Protein AF-A0A967WSV6-F1 (afdb_monomer_lite)

Radius of gyration: 13.0 Å; chains: 1; bounding box: 30×24×34 Å

Secondary structure (DSSP, 8-state):
---TTSSEEE-SS-GGGGHHHHHHHHHHHHHTT-S-EEEEE--TT--SHHHHHHHHHHHHHHT--EEEE---HHHHTTS-HHHHHHHHHHHHHH-

Sequence (95 aa):
QVGVNDGVHFTGGEPFLNFELLLRLTAMAKGLGIPTTFVETNGFWARDDEPAREKLLALRDAGLDGILISANPFILEQVPFERTERAARFGREVF

Foldseek 3Di:
DDDPPFADEADDPALVVCLVVLLVVLLVCVVVVRPAYEYEHQQQQQPDQVSLLVSLLSSVVSPHPAYHHDDDPVSCVPGPVVSSVSNVVSRVVRD

Structure (mmCIF, N/CA/C/O backbone):
data_AF-A0A967WSV6-F1
#
_entry.id   AF-A0A967WSV6-F1
#
loop_
_atom_site.group_PDB
_atom_site.id
_atom_site.type_symbol
_atom_site.label_atom_id
_atom_site.label_alt_id
_atom_site.label_comp_id
_atom_site.label_asym_id
_atom_site.label_entity_id
_atom_site.label_seq_id
_atom_site.pdbx_PDB_ins_code
_atom_site.Cartn_x
_atom_site.Cartn_y
_atom_site.Cartn_z
_atom_site.occupancy
_atom_site.B_iso_or_equiv
_atom_site.auth_seq_id
_atom_site.auth_comp_id
_atom_site.auth_asym_id
_atom_site.auth_atom_id
_atom_site.pdbx_PDB_model_num
ATOM 1 N N . GLN A 1 1 ? -16.541 10.025 11.030 1.00 46.41 1 GLN A N 1
ATOM 2 C CA . GLN A 1 1 ? -15.694 11.146 10.574 1.00 46.41 1 GLN A CA 1
ATOM 3 C C . GLN A 1 1 ? -14.269 10.750 10.926 1.00 46.41 1 GLN A C 1
ATOM 5 O O . GLN A 1 1 ? -14.018 10.507 12.097 1.00 46.41 1 GLN A O 1
ATOM 10 N N . VAL A 1 2 ? -13.405 10.528 9.933 1.00 47.53 2 VAL A N 1
ATOM 11 C CA . VAL A 1 2 ? -12.013 10.095 10.145 1.00 47.53 2 VAL A CA 1
ATOM 12 C C . VAL A 1 2 ? -11.234 11.291 10.696 1.00 47.53 2 VAL A C 1
ATOM 14 O O . VAL A 1 2 ? -11.083 12.297 10.004 1.00 47.53 2 VAL A O 1
ATOM 17 N N . GLY A 1 3 ? -10.839 11.236 11.967 1.00 49.88 3 GLY A N 1
ATOM 18 C CA . GLY A 1 3 ? -10.005 12.265 12.579 1.00 49.88 3 GLY A CA 1
ATOM 19 C C . GLY A 1 3 ? -8.604 12.178 11.989 1.00 49.88 3 GLY A C 1
ATOM 20 O O . GLY A 1 3 ? -7.925 11.180 12.175 1.00 49.88 3 GLY A O 1
ATOM 21 N N . VAL A 1 4 ? -8.163 13.222 11.288 1.00 55.66 4 VAL A N 1
ATOM 22 C CA . VAL A 1 4 ? -6.865 13.275 10.579 1.00 55.66 4 VAL A CA 1
ATOM 23 C C . VAL A 1 4 ? -5.652 13.091 11.521 1.00 55.66 4 VAL A C 1
ATOM 25 O O . VAL A 1 4 ? -4.542 12.872 11.054 1.00 55.66 4 VAL A O 1
ATOM 28 N N . ASN A 1 5 ? -5.865 13.131 12.844 1.00 63.81 5 ASN A N 1
ATOM 29 C CA . ASN A 1 5 ? -4.840 12.955 13.879 1.00 63.81 5 ASN A CA 1
ATOM 30 C C . ASN A 1 5 ? -4.948 11.648 14.682 1.00 63.81 5 ASN A C 1
ATOM 32 O O . ASN A 1 5 ? -4.133 11.444 15.574 1.00 63.81 5 ASN A O 1
ATOM 36 N N . ASP A 1 6 ? -5.912 10.774 14.381 1.00 80.75 6 ASP A N 1
ATOM 37 C CA . ASP A 1 6 ? -6.042 9.477 15.045 1.00 80.75 6 ASP A CA 1
ATOM 38 C C . ASP A 1 6 ? -5.901 8.357 14.009 1.00 80.75 6 ASP A C 1
ATOM 40 O O . ASP A 1 6 ? -6.780 8.110 13.177 1.00 80.75 6 ASP A O 1
ATOM 44 N N . GLY A 1 7 ? -4.755 7.679 14.043 1.00 88.06 7 GLY A N 1
ATOM 45 C CA . GLY A 1 7 ? -4.447 6.587 13.134 1.00 88.06 7 GLY A CA 1
ATOM 46 C C . GLY A 1 7 ? -2.977 6.192 13.142 1.00 88.06 7 GLY A C 1
ATOM 47 O O . GLY A 1 7 ? -2.147 6.808 13.809 1.00 88.06 7 GLY A O 1
ATOM 48 N N . VAL A 1 8 ? -2.657 5.153 12.379 1.00 93.00 8 VAL A N 1
ATOM 49 C CA . VAL A 1 8 ? -1.290 4.694 12.136 1.00 93.00 8 VAL A CA 1
ATOM 50 C C . VAL A 1 8 ? -1.007 4.731 10.640 1.00 93.00 8 VAL A C 1
ATOM 52 O O . VAL A 1 8 ? -1.759 4.196 9.828 1.00 93.00 8 VAL A O 1
ATOM 55 N N . HIS A 1 9 ? 0.114 5.356 10.291 1.00 94.88 9 HIS A N 1
ATOM 56 C CA . HIS A 1 9 ? 0.645 5.379 8.938 1.00 94.88 9 HIS A CA 1
ATOM 57 C C . HIS A 1 9 ? 1.900 4.505 8.868 1.00 94.88 9 HIS A C 1
ATOM 59 O O . HIS A 1 9 ? 2.922 4.825 9.479 1.00 94.88 9 HIS A O 1
ATOM 65 N N . PHE A 1 10 ? 1.838 3.403 8.122 1.00 96.69 10 PHE A N 1
ATOM 66 C CA . PHE A 1 10 ? 3.007 2.578 7.829 1.00 96.69 10 PHE A CA 1
ATOM 67 C C . PHE A 1 10 ? 3.796 3.194 6.665 1.00 96.69 10 PHE A C 1
ATOM 69 O O . PHE A 1 10 ? 3.386 3.093 5.512 1.00 96.69 10 PHE A O 1
ATOM 76 N N . THR A 1 11 ? 4.924 3.832 6.976 1.00 94.31 11 THR A N 1
ATOM 77 C CA . THR A 1 11 ? 5.808 4.527 6.019 1.00 94.31 11 THR A CA 1
ATOM 78 C C . THR A 1 11 ? 7.286 4.377 6.435 1.00 94.31 11 THR A C 1
ATOM 80 O O . THR A 1 11 ? 7.601 3.656 7.387 1.00 94.31 11 THR A O 1
ATOM 83 N N . GLY A 1 12 ? 8.207 5.049 5.740 1.00 90.31 12 GLY A N 1
ATOM 84 C CA . GLY A 1 12 ? 9.647 5.064 6.008 1.00 90.31 12 GLY A CA 1
ATOM 85 C C . GLY A 1 12 ? 10.438 4.349 4.916 1.00 90.31 12 GLY A C 1
ATOM 86 O O . GLY A 1 12 ? 10.653 4.901 3.842 1.00 90.31 12 GLY A O 1
ATOM 87 N N . GLY A 1 13 ? 10.900 3.127 5.201 1.00 90.12 13 GLY A N 1
ATOM 88 C CA . GLY A 1 13 ? 11.411 2.231 4.158 1.00 90.12 13 GLY A CA 1
ATOM 89 C C . GLY A 1 13 ? 10.291 1.775 3.214 1.00 90.12 13 GLY A C 1
ATOM 90 O O . GLY A 1 13 ? 9.275 2.442 3.077 1.00 90.12 13 GLY A O 1
ATOM 91 N N . GLU A 1 14 ? 10.435 0.606 2.591 1.00 95.94 14 GLU A N 1
ATOM 92 C CA . GLU A 1 14 ? 9.361 0.034 1.770 1.00 95.94 14 GLU A CA 1
ATOM 93 C C . GLU A 1 14 ? 8.590 -1.046 2.555 1.00 95.94 14 GLU A C 1
ATOM 95 O O . GLU A 1 14 ? 9.134 -2.137 2.769 1.00 95.94 14 GLU A O 1
ATOM 100 N N . PRO A 1 15 ? 7.332 -0.792 2.978 1.00 97.75 15 PRO A N 1
ATOM 101 C CA . PRO A 1 15 ? 6.572 -1.728 3.808 1.00 97.75 15 PRO A CA 1
ATOM 102 C C . PRO A 1 15 ? 6.334 -3.092 3.150 1.00 97.75 15 PRO A C 1
ATOM 104 O O . PRO A 1 15 ? 6.300 -4.113 3.839 1.00 97.75 15 PRO A O 1
ATOM 107 N N . PHE A 1 16 ? 6.233 -3.152 1.818 1.00 97.75 16 PHE A N 1
ATOM 108 C CA . PHE A 1 16 ? 6.009 -4.410 1.100 1.00 97.75 16 PHE A CA 1
ATOM 109 C C . PHE A 1 16 ? 7.259 -5.299 0.992 1.00 97.75 16 PHE A C 1
ATOM 111 O O . PHE A 1 16 ? 7.136 -6.443 0.547 1.00 97.75 16 PHE A O 1
ATOM 118 N N . LEU A 1 17 ? 8.444 -4.841 1.428 1.00 97.19 17 LEU A N 1
ATOM 119 C CA . LEU A 1 17 ? 9.633 -5.702 1.528 1.00 97.19 17 LEU A CA 1
ATOM 120 C C . LEU A 1 17 ? 9.437 -6.845 2.531 1.00 97.19 17 LEU A C 1
ATOM 122 O O . LEU A 1 17 ? 9.967 -7.934 2.326 1.00 97.19 17 LEU A O 1
ATOM 126 N N . ASN A 1 18 ? 8.658 -6.616 3.591 1.00 97.81 18 ASN A N 1
ATOM 127 C CA . ASN A 1 18 ? 8.281 -7.644 4.556 1.00 97.81 18 ASN A CA 1
ATOM 128 C C . ASN A 1 18 ? 6.757 -7.703 4.692 1.00 97.81 18 ASN A C 1
ATOM 130 O O . ASN A 1 18 ? 6.168 -7.249 5.672 1.00 97.81 18 ASN A O 1
ATOM 134 N N . PHE A 1 19 ? 6.126 -8.270 3.666 1.00 98.25 19 PHE A N 1
ATOM 135 C C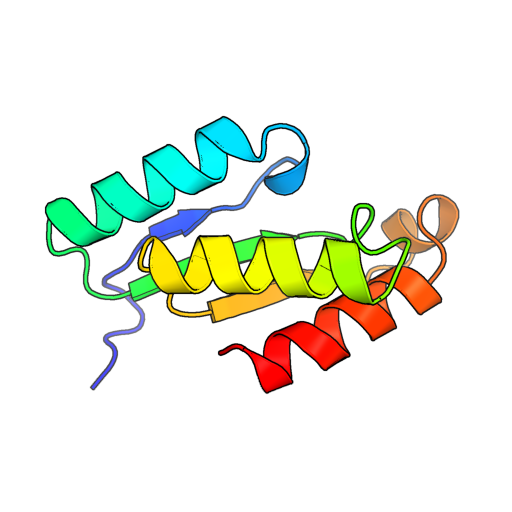A . PHE A 1 19 ? 4.672 -8.332 3.557 1.00 98.25 19 PHE A CA 1
ATOM 136 C C . PHE A 1 19 ? 3.998 -9.068 4.730 1.00 98.25 19 PHE A C 1
ATOM 138 O O . PHE A 1 19 ? 2.959 -8.626 5.211 1.00 98.25 19 PHE A O 1
ATOM 145 N N . GLU A 1 20 ? 4.612 -10.137 5.245 1.00 98.50 20 GLU A N 1
ATOM 146 C CA . GLU A 1 20 ? 4.100 -10.870 6.413 1.00 98.50 20 GLU A CA 1
ATOM 147 C C . GLU A 1 20 ? 4.080 -10.006 7.678 1.00 98.50 20 GLU A C 1
ATOM 149 O O . GLU A 1 20 ? 3.123 -10.040 8.454 1.00 98.50 20 GLU A O 1
ATOM 154 N N . LEU A 1 21 ? 5.126 -9.201 7.892 1.00 98.19 21 LEU A N 1
ATOM 155 C CA . LEU A 1 21 ? 5.157 -8.255 9.002 1.00 98.19 21 LEU A CA 1
ATOM 156 C C . LEU A 1 21 ? 4.095 -7.166 8.824 1.00 98.19 21 LEU A C 1
ATOM 158 O O . LEU A 1 21 ? 3.388 -6.861 9.781 1.00 98.19 21 LEU A O 1
ATOM 162 N N . LEU A 1 22 ? 3.943 -6.624 7.613 1.00 98.56 22 LEU A N 1
ATOM 163 C CA . LEU A 1 22 ? 2.920 -5.621 7.311 1.00 98.56 22 LEU A CA 1
ATOM 164 C C . LEU A 1 22 ? 1.500 -6.146 7.592 1.00 98.56 22 LEU A C 1
ATOM 166 O O . LEU A 1 22 ? 0.714 -5.453 8.239 1.00 98.56 22 LEU A O 1
ATOM 170 N N . LEU A 1 23 ? 1.185 -7.382 7.185 1.00 98.62 23 LEU A N 1
ATOM 171 C CA . LEU A 1 23 ? -0.097 -8.027 7.494 1.00 98.62 23 LEU A CA 1
ATOM 172 C C . LEU A 1 23 ? -0.328 -8.148 9.005 1.00 98.62 23 LEU A C 1
ATOM 174 O O . LEU A 1 23 ? -1.391 -7.775 9.502 1.00 98.62 23 LEU A O 1
ATOM 178 N N . ARG A 1 24 ? 0.677 -8.624 9.752 1.00 98.62 24 ARG A N 1
ATOM 179 C CA . ARG A 1 24 ? 0.584 -8.766 11.215 1.00 98.62 24 ARG A CA 1
ATOM 180 C C . ARG A 1 24 ? 0.376 -7.424 11.910 1.00 98.62 24 ARG A C 1
ATOM 182 O O . ARG A 1 24 ? -0.477 -7.330 12.788 1.00 98.62 24 ARG A O 1
ATOM 189 N N . LEU A 1 25 ? 1.121 -6.393 11.512 1.00 97.81 25 LEU A N 1
ATOM 190 C CA . LEU A 1 25 ? 0.988 -5.044 12.069 1.00 97.81 25 LEU A CA 1
ATOM 191 C C . LEU A 1 25 ? -0.389 -4.441 11.776 1.00 97.81 25 LEU A C 1
ATOM 193 O O . LEU A 1 25 ? -0.986 -3.834 12.662 1.00 97.81 25 LEU A O 1
ATOM 197 N N . THR A 1 26 ? -0.916 -4.662 10.571 1.00 98.19 26 THR A N 1
ATOM 198 C CA . THR A 1 26 ? -2.263 -4.226 10.176 1.00 98.19 26 THR A CA 1
ATOM 199 C C . THR A 1 26 ? -3.335 -4.894 11.043 1.00 98.19 26 THR A C 1
ATOM 201 O O . THR A 1 26 ? -4.150 -4.208 11.660 1.00 98.19 26 THR A O 1
ATOM 204 N N . ALA A 1 27 ? -3.278 -6.223 11.185 1.00 98.44 27 ALA A N 1
ATOM 205 C CA . ALA A 1 27 ? -4.209 -6.974 12.027 1.00 98.44 27 ALA A CA 1
ATOM 206 C C . ALA A 1 27 ? -4.128 -6.560 13.506 1.00 98.44 27 ALA A C 1
ATOM 208 O O . ALA A 1 27 ? -5.149 -6.461 14.188 1.00 98.44 27 ALA A O 1
ATOM 209 N N . MET A 1 28 ? -2.922 -6.271 14.006 1.00 98.25 28 MET A N 1
ATOM 210 C CA . MET A 1 28 ? -2.727 -5.743 15.357 1.00 98.25 28 MET A CA 1
ATOM 211 C C . MET A 1 28 ? -3.353 -4.357 15.532 1.00 98.25 28 MET A C 1
ATOM 213 O O . MET A 1 28 ? -4.062 -4.145 16.513 1.00 98.25 28 MET A O 1
ATOM 217 N N . AL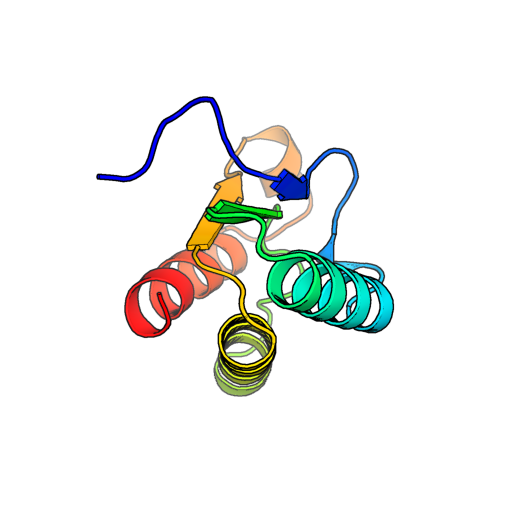A A 1 29 ? -3.125 -3.428 14.598 1.00 96.62 29 ALA A N 1
ATOM 218 C CA . ALA A 1 29 ? -3.714 -2.089 14.648 1.00 96.62 29 ALA A CA 1
ATOM 219 C C . ALA A 1 29 ? -5.248 -2.161 14.680 1.00 96.62 29 ALA A C 1
ATOM 221 O O . ALA A 1 29 ? -5.884 -1.521 15.522 1.00 96.62 29 ALA A O 1
ATOM 222 N N . LYS A 1 30 ? -5.831 -3.035 13.847 1.00 96.44 30 LYS A N 1
ATOM 223 C CA . LYS A 1 30 ? -7.269 -3.314 13.851 1.00 96.44 30 LYS A CA 1
ATOM 224 C C . LYS A 1 30 ? -7.751 -3.882 15.187 1.00 96.44 30 LYS A C 1
ATOM 226 O O . LYS A 1 30 ? -8.743 -3.400 15.729 1.00 96.44 30 LYS A O 1
ATOM 231 N N . GLY A 1 31 ? -7.050 -4.880 15.729 1.00 97.62 31 GLY A N 1
ATOM 232 C CA . GLY A 1 31 ? -7.382 -5.514 17.009 1.00 97.62 31 GLY A CA 1
ATOM 233 C C . GLY A 1 31 ? -7.281 -4.572 18.215 1.00 97.62 31 GLY A C 1
ATOM 234 O O . GLY A 1 31 ? -8.022 -4.735 19.180 1.00 97.62 31 GLY A O 1
ATOM 235 N N . LEU A 1 32 ? -6.412 -3.561 18.144 1.00 96.50 32 LEU A N 1
ATOM 236 C CA . LEU A 1 32 ? -6.280 -2.502 19.150 1.00 96.50 32 LEU A CA 1
ATOM 237 C C . LEU A 1 32 ? -7.324 -1.381 19.000 1.00 96.50 32 LEU A C 1
ATOM 239 O O . LEU A 1 32 ? -7.355 -0.471 19.825 1.00 96.50 32 LEU A O 1
ATOM 243 N N . GLY A 1 33 ? -8.175 -1.431 17.971 1.00 94.62 33 GLY A N 1
ATOM 244 C CA . GLY A 1 33 ? -9.197 -0.414 17.726 1.00 94.62 33 GLY A CA 1
ATOM 245 C C . GLY A 1 33 ? -8.639 0.917 17.217 1.00 94.62 33 GLY A C 1
ATOM 246 O O . GLY A 1 33 ? -9.280 1.949 17.408 1.00 94.62 33 GLY A O 1
ATOM 247 N N . ILE A 1 34 ? -7.460 0.913 16.582 1.00 92.94 34 ILE A N 1
ATOM 248 C CA . ILE A 1 34 ? -6.895 2.118 15.963 1.00 92.94 34 ILE A CA 1
ATOM 249 C C . ILE A 1 34 ? -7.811 2.537 14.797 1.00 92.94 34 ILE A C 1
ATOM 251 O O . ILE A 1 34 ? -8.112 1.704 13.941 1.00 92.94 34 ILE A O 1
ATOM 255 N N . PRO A 1 35 ? -8.286 3.795 14.757 1.00 87.00 35 PRO A N 1
ATOM 256 C CA . PRO A 1 35 ? -9.423 4.171 13.915 1.00 87.00 35 PRO A CA 1
ATOM 257 C C . PRO A 1 35 ? -9.108 4.323 12.424 1.00 87.00 35 PRO A C 1
ATOM 259 O O . PRO A 1 35 ? -10.035 4.235 11.624 1.00 87.00 35 PRO A O 1
ATOM 262 N N . THR A 1 36 ? -7.843 4.551 12.058 1.00 89.69 36 THR A N 1
ATOM 263 C CA . THR A 1 36 ? -7.410 4.671 10.658 1.00 89.69 36 THR A CA 1
ATOM 264 C C . THR A 1 36 ? -6.036 4.048 10.486 1.00 89.69 36 THR A C 1
ATOM 266 O O . THR A 1 36 ? -5.103 4.417 11.199 1.00 89.69 36 THR A O 1
ATOM 269 N N . THR A 1 37 ? -5.884 3.149 9.524 1.00 94.38 37 THR A N 1
ATOM 270 C CA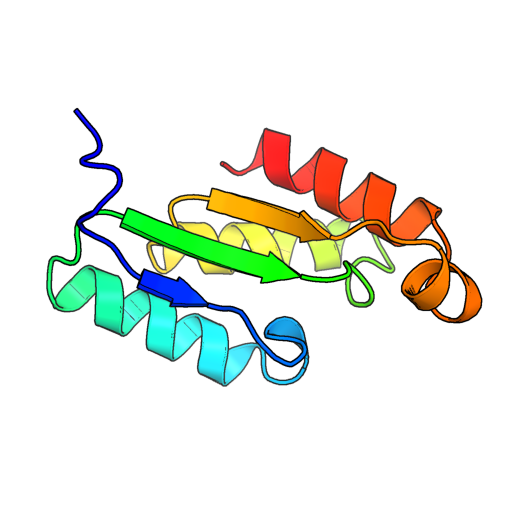 . THR A 1 37 ? -4.611 2.511 9.188 1.00 94.38 37 THR A CA 1
ATOM 271 C C . THR A 1 37 ? -4.381 2.603 7.688 1.00 94.38 37 THR A C 1
ATOM 273 O O . THR A 1 37 ? -5.178 2.093 6.904 1.00 94.38 37 THR A O 1
ATOM 276 N N . PHE A 1 38 ? -3.277 3.214 7.269 1.00 95.38 38 PHE A N 1
ATOM 277 C CA . PHE A 1 38 ? -2.890 3.239 5.858 1.00 95.38 38 PHE A CA 1
ATOM 278 C C . PHE A 1 38 ? -1.395 2.989 5.682 1.00 95.38 38 PHE A C 1
ATOM 280 O O . PHE A 1 38 ? -0.602 3.154 6.611 1.00 95.38 38 PHE A O 1
ATOM 287 N N . VAL A 1 39 ? -1.017 2.556 4.483 1.00 97.81 39 VAL A N 1
ATOM 288 C CA . VAL A 1 39 ? 0.371 2.250 4.116 1.00 97.81 39 VAL A CA 1
ATOM 289 C C . VAL A 1 39 ? 0.812 3.120 2.949 1.00 97.81 39 VAL A C 1
ATOM 291 O O . VAL A 1 39 ? 0.068 3.278 1.984 1.00 97.81 39 VAL A O 1
ATOM 294 N N . GLU A 1 40 ? 2.024 3.654 3.013 1.00 97.50 40 GLU A N 1
ATOM 295 C CA . GLU A 1 40 ? 2.696 4.290 1.881 1.00 97.50 40 GLU A CA 1
ATOM 296 C C . GLU A 1 40 ? 3.673 3.308 1.229 1.00 97.50 40 GLU A C 1
ATOM 298 O O . GLU A 1 40 ? 4.417 2.606 1.911 1.00 97.50 40 GLU A O 1
ATOM 303 N N . THR A 1 41 ? 3.671 3.231 -0.103 1.00 97.31 41 THR A N 1
ATOM 304 C CA . THR A 1 41 ? 4.546 2.323 -0.861 1.00 97.31 41 THR A CA 1
ATOM 305 C C . THR A 1 41 ? 4.964 2.927 -2.196 1.00 97.31 41 THR A C 1
ATOM 307 O O . THR A 1 41 ? 4.231 3.706 -2.810 1.00 97.31 41 THR A O 1
ATOM 310 N N . ASN A 1 42 ? 6.134 2.522 -2.680 1.00 95.94 42 ASN A N 1
ATOM 311 C CA . ASN A 1 42 ? 6.644 2.869 -4.005 1.00 95.94 42 ASN A CA 1
ATOM 312 C C . ASN A 1 42 ? 6.074 1.985 -5.136 1.00 95.94 42 ASN A C 1
ATOM 314 O O . ASN A 1 42 ? 6.313 2.242 -6.316 1.00 95.94 42 ASN A O 1
ATOM 318 N N . GLY A 1 43 ? 5.327 0.929 -4.790 1.00 96.81 43 GLY A N 1
ATOM 319 C CA . GLY A 1 43 ? 4.680 0.039 -5.755 1.00 96.81 43 GLY A CA 1
ATOM 320 C C . GLY A 1 43 ? 5.596 -0.997 -6.418 1.00 96.81 43 GLY A C 1
ATOM 321 O O . GLY A 1 43 ? 5.136 -1.703 -7.314 1.00 96.81 43 GLY A O 1
ATOM 322 N N . PHE A 1 44 ? 6.860 -1.167 -5.997 1.00 96.62 44 PHE A N 1
ATOM 323 C CA . PHE A 1 44 ? 7.814 -2.088 -6.648 1.00 96.62 44 PHE A CA 1
ATOM 324 C C . PHE A 1 44 ? 7.307 -3.535 -6.772 1.00 96.62 44 PHE A C 1
ATOM 326 O O . PHE A 1 44 ? 7.717 -4.262 -7.684 1.00 96.62 44 PHE A O 1
ATOM 333 N N . TRP A 1 45 ? 6.440 -3.945 -5.846 1.00 97.62 45 TRP A N 1
ATOM 334 C CA . TRP A 1 45 ? 5.855 -5.275 -5.708 1.00 97.62 45 TRP A CA 1
ATOM 335 C C . TRP A 1 45 ? 4.744 -5.558 -6.728 1.00 97.62 45 TRP A C 1
ATOM 337 O O . TRP A 1 45 ? 4.458 -6.726 -6.994 1.00 97.62 45 TRP A O 1
ATOM 347 N N . ALA A 1 46 ? 4.145 -4.524 -7.327 1.00 97.88 46 ALA A N 1
ATOM 348 C CA . ALA A 1 46 ? 3.040 -4.637 -8.276 1.00 97.88 46 ALA A CA 1
ATOM 349 C C . ALA A 1 46 ? 3.544 -5.002 -9.683 1.00 97.88 46 ALA A C 1
ATOM 351 O O . ALA A 1 46 ? 3.442 -4.221 -10.628 1.00 97.88 46 ALA A O 1
ATOM 352 N N . ARG A 1 47 ? 4.147 -6.187 -9.813 1.00 97.38 47 ARG A N 1
ATOM 353 C CA . ARG A 1 47 ? 4.722 -6.698 -11.071 1.00 97.38 47 ARG A CA 1
ATOM 354 C C . ARG A 1 47 ? 3.663 -7.261 -12.012 1.00 97.38 47 ARG A C 1
ATOM 356 O O . ARG A 1 47 ? 3.710 -6.992 -13.206 1.00 97.38 47 ARG A O 1
ATOM 363 N N . ASP A 1 48 ? 2.703 -7.967 -11.435 1.00 98.31 48 ASP A N 1
ATOM 364 C CA . ASP A 1 48 ? 1.672 -8.720 -12.132 1.00 98.31 48 ASP A CA 1
ATOM 365 C C . ASP A 1 48 ? 0.313 -8.384 -11.527 1.00 98.31 48 ASP A C 1
ATOM 367 O O . ASP A 1 48 ? 0.220 -8.037 -10.347 1.00 98.31 48 ASP A O 1
ATOM 371 N N . ASP A 1 49 ? -0.736 -8.483 -12.334 1.00 98.44 49 ASP A N 1
ATOM 372 C CA . ASP A 1 49 ? -2.060 -8.000 -11.957 1.00 98.44 49 ASP A CA 1
ATOM 373 C C . ASP A 1 49 ? -2.655 -8.771 -10.774 1.00 98.44 49 ASP A C 1
ATOM 375 O O . ASP A 1 49 ? -3.042 -8.180 -9.765 1.00 98.44 49 ASP A O 1
ATOM 379 N N . GLU A 1 50 ? -2.669 -10.096 -10.870 1.00 98.19 50 GLU A N 1
ATOM 380 C CA . GLU A 1 50 ? -3.306 -10.954 -9.875 1.00 98.19 50 GLU A CA 1
ATOM 381 C C . GLU A 1 50 ? -2.549 -10.979 -8.535 1.00 98.19 50 GLU A C 1
ATOM 383 O O . GLU A 1 50 ? -3.160 -10.622 -7.525 1.00 98.19 50 GLU A O 1
ATOM 388 N N . PRO A 1 51 ? -1.217 -11.200 -8.485 1.00 98.12 51 PRO A N 1
ATOM 389 C CA . PRO A 1 51 ? -0.461 -11.092 -7.236 1.00 98.12 51 PRO A CA 1
ATOM 390 C C . PRO A 1 51 ? -0.536 -9.706 -6.587 1.00 98.12 51 PRO A C 1
ATOM 392 O O . PRO A 1 51 ? -0.504 -9.591 -5.359 1.00 98.12 51 PRO A O 1
ATOM 395 N N . ALA A 1 52 ? -0.612 -8.634 -7.385 1.00 98.44 52 ALA A N 1
ATOM 396 C CA . ALA A 1 52 ? -0.756 -7.294 -6.835 1.00 98.44 52 ALA A CA 1
ATOM 397 C C . ALA A 1 52 ? -2.119 -7.129 -6.151 1.00 98.44 52 ALA A C 1
ATOM 399 O O . ALA A 1 52 ? -2.205 -6.667 -5.011 1.00 98.44 52 ALA A O 1
ATOM 400 N N . ARG A 1 53 ? -3.182 -7.560 -6.830 1.00 98.62 53 ARG A N 1
ATOM 401 C CA . ARG A 1 53 ? -4.543 -7.514 -6.304 1.00 98.62 53 ARG A CA 1
ATOM 402 C C . ARG A 1 53 ? -4.698 -8.361 -5.040 1.00 98.62 53 ARG A C 1
ATOM 404 O O . ARG A 1 53 ? -5.259 -7.877 -4.062 1.00 98.62 53 ARG A O 1
ATOM 411 N N . GLU A 1 54 ? -4.163 -9.580 -5.025 1.00 98.62 54 GLU A N 1
ATOM 412 C CA . GLU A 1 54 ? -4.199 -10.478 -3.862 1.00 98.62 54 GLU A CA 1
ATOM 413 C C . GLU A 1 54 ? -3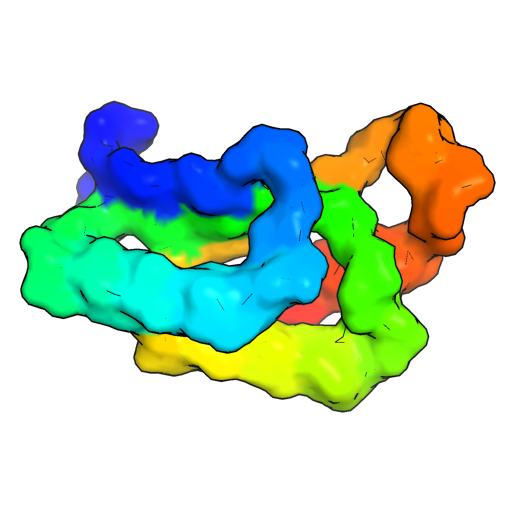.529 -9.866 -2.630 1.00 98.62 54 GLU A C 1
ATOM 415 O O . GLU A 1 54 ? -4.078 -9.930 -1.530 1.00 98.62 54 GLU A O 1
ATOM 420 N N . LYS A 1 55 ? -2.374 -9.209 -2.804 1.00 98.62 55 LYS A N 1
ATOM 421 C CA . LYS A 1 55 ? -1.689 -8.523 -1.700 1.00 98.62 55 LYS A CA 1
ATOM 422 C C . LYS A 1 55 ? -2.541 -7.420 -1.081 1.00 98.62 55 LYS A C 1
ATOM 424 O O . LYS A 1 55 ? -2.588 -7.301 0.141 1.00 98.62 55 LYS A O 1
ATOM 429 N N . LEU A 1 56 ? -3.212 -6.622 -1.907 1.00 98.62 56 LEU A N 1
ATOM 430 C CA . LEU A 1 56 ? -4.075 -5.551 -1.412 1.00 98.62 56 LEU A CA 1
ATOM 431 C C . LEU A 1 56 ? -5.329 -6.097 -0.727 1.00 98.62 56 LEU A C 1
ATOM 433 O O . LEU A 1 56 ? -5.691 -5.604 0.338 1.00 98.62 56 LEU A O 1
ATOM 437 N N . LEU A 1 57 ? -5.950 -7.140 -1.287 1.00 98.81 57 LEU A N 1
ATOM 438 C CA . LEU A 1 57 ? -7.085 -7.817 -0.656 1.00 98.81 57 LEU A CA 1
ATOM 439 C C . LEU A 1 57 ? -6.712 -8.368 0.720 1.00 98.81 57 LEU A C 1
ATOM 441 O O . LEU A 1 57 ? -7.436 -8.127 1.679 1.00 98.81 57 LEU A O 1
ATOM 445 N N . ALA A 1 58 ? -5.556 -9.025 0.839 1.00 98.81 58 ALA A N 1
ATOM 446 C CA . ALA A 1 58 ? -5.079 -9.540 2.118 1.00 98.81 58 ALA A CA 1
ATOM 447 C C . ALA A 1 58 ? -4.870 -8.422 3.158 1.00 98.81 58 ALA A C 1
ATOM 449 O O . ALA A 1 58 ? -5.192 -8.607 4.329 1.00 98.81 58 ALA A O 1
ATOM 450 N N . LEU A 1 59 ? -4.373 -7.248 2.746 1.00 98.69 59 LEU A N 1
ATOM 451 C CA . LEU A 1 59 ? -4.222 -6.093 3.639 1.00 98.69 59 LEU A CA 1
ATOM 452 C C . LEU A 1 59 ? -5.568 -5.506 4.070 1.00 98.69 59 LEU A C 1
ATOM 454 O O . LEU A 1 59 ? -5.759 -5.232 5.254 1.00 98.69 59 LEU A O 1
ATOM 458 N N . ARG A 1 60 ? -6.512 -5.347 3.138 1.00 98.56 60 ARG A N 1
ATOM 459 C CA . ARG A 1 60 ? -7.884 -4.927 3.451 1.00 98.56 60 ARG A CA 1
ATOM 460 C C . ARG A 1 60 ? -8.536 -5.891 4.441 1.00 98.56 60 ARG A C 1
ATOM 462 O O . ARG A 1 60 ? -9.094 -5.456 5.442 1.00 98.56 60 ARG A O 1
ATOM 469 N N . ASP A 1 61 ? -8.422 -7.193 4.193 1.00 98.56 61 ASP A N 1
ATOM 470 C CA . ASP A 1 61 ? -9.006 -8.232 5.044 1.00 98.56 61 ASP A CA 1
ATOM 471 C C . ASP A 1 61 ? -8.341 -8.274 6.433 1.00 98.56 61 ASP A C 1
ATOM 473 O O . ASP A 1 61 ? -9.004 -8.565 7.429 1.00 98.56 61 ASP A O 1
ATOM 477 N N . ALA A 1 62 ? -7.058 -7.902 6.531 1.00 98.31 62 ALA A N 1
ATOM 478 C CA . ALA A 1 62 ? -6.360 -7.692 7.801 1.00 98.31 62 ALA A CA 1
ATOM 479 C C . ALA A 1 62 ? -6.778 -6.398 8.532 1.00 98.31 62 ALA A C 1
ATOM 481 O O . ALA A 1 62 ? -6.450 -6.234 9.707 1.00 98.31 62 ALA A O 1
ATOM 482 N N . GLY A 1 63 ? -7.510 -5.494 7.878 1.00 97.56 63 GLY A N 1
ATOM 483 C CA . GLY A 1 63 ? -8.046 -4.270 8.474 1.00 97.56 63 GLY A CA 1
ATOM 484 C C . GLY A 1 63 ? -7.349 -2.975 8.059 1.00 97.56 63 GLY A C 1
ATOM 485 O O . GLY A 1 63 ? -7.470 -1.994 8.787 1.00 97.56 63 GLY A O 1
ATOM 486 N N . LEU A 1 64 ? -6.621 -2.960 6.937 1.00 97.88 64 LEU A N 1
ATOM 487 C CA . LEU A 1 64 ? -6.088 -1.730 6.346 1.00 97.88 64 LEU A CA 1
ATOM 488 C C . LEU A 1 64 ? -7.224 -0.916 5.707 1.00 97.88 64 LEU A C 1
ATOM 490 O O . LEU A 1 64 ? -8.044 -1.475 4.980 1.00 97.88 64 LEU A O 1
ATOM 494 N N . ASP A 1 65 ? -7.237 0.398 5.929 1.00 96.38 65 ASP A N 1
ATOM 495 C CA . ASP A 1 65 ? -8.281 1.299 5.423 1.00 96.38 65 ASP A CA 1
ATOM 496 C C . ASP A 1 65 ? -7.901 1.971 4.097 1.00 96.38 65 ASP A C 1
ATOM 498 O O . ASP A 1 65 ? -8.771 2.457 3.378 1.00 96.38 65 ASP A O 1
ATOM 502 N N . GLY A 1 66 ? -6.611 2.025 3.754 1.00 95.88 66 GLY A N 1
ATOM 503 C CA . GLY A 1 66 ? -6.178 2.657 2.514 1.00 95.88 66 GLY A CA 1
ATOM 504 C C . GLY A 1 66 ? -4.694 2.520 2.203 1.00 95.88 66 GLY A C 1
ATOM 505 O O . GLY A 1 66 ? -3.885 2.052 3.007 1.00 95.88 66 GLY A O 1
ATOM 506 N N . ILE A 1 67 ? -4.335 2.971 1.004 1.00 97.38 67 ILE A N 1
ATOM 507 C CA . ILE A 1 67 ? -2.971 2.942 0.480 1.00 97.38 67 ILE A CA 1
ATOM 508 C C . ILE A 1 67 ? -2.607 4.283 -0.159 1.00 97.38 67 ILE A C 1
ATOM 510 O O . ILE A 1 67 ? -3.400 4.878 -0.888 1.00 97.38 67 ILE A O 1
ATOM 514 N N . LEU A 1 68 ? -1.385 4.740 0.096 1.00 96.38 68 LEU A N 1
ATOM 515 C CA . LEU A 1 68 ? -0.770 5.895 -0.539 1.00 96.38 68 LEU A CA 1
ATOM 516 C C . LEU A 1 68 ? 0.332 5.408 -1.480 1.00 96.38 68 LEU A C 1
ATOM 518 O O . LEU A 1 68 ? 1.245 4.684 -1.084 1.00 96.38 68 LEU A O 1
ATOM 522 N N . ILE A 1 69 ? 0.244 5.805 -2.746 1.00 95.81 69 ILE A N 1
ATOM 523 C CA . ILE A 1 69 ? 1.227 5.443 -3.766 1.00 95.81 69 ILE A CA 1
ATOM 524 C C . ILE A 1 69 ? 2.209 6.600 -3.949 1.00 95.81 69 ILE A C 1
ATOM 526 O O . ILE A 1 69 ? 1.830 7.676 -4.413 1.00 95.81 69 ILE A O 1
ATOM 530 N N . SER A 1 70 ? 3.471 6.368 -3.591 1.00 92.94 70 SER A N 1
ATOM 531 C CA . SER A 1 70 ? 4.547 7.353 -3.697 1.00 92.94 70 SER A CA 1
ATOM 532 C C . SER A 1 70 ? 5.215 7.245 -5.067 1.00 92.94 70 SER A C 1
ATOM 534 O O . SER A 1 70 ? 6.041 6.367 -5.318 1.00 92.94 70 SER A O 1
ATOM 536 N N . ALA A 1 71 ? 4.821 8.133 -5.979 1.00 90.75 71 ALA A N 1
ATOM 537 C CA . ALA A 1 71 ? 5.426 8.274 -7.298 1.00 90.75 71 ALA A CA 1
ATOM 538 C C . ALA A 1 71 ? 6.380 9.474 -7.284 1.00 90.75 71 ALA A C 1
ATOM 540 O O . ALA A 1 71 ? 5.933 10.619 -7.225 1.00 90.75 71 ALA A O 1
ATOM 541 N N . ASN A 1 72 ? 7.692 9.236 -7.332 1.00 88.69 72 ASN A N 1
ATOM 542 C CA . ASN A 1 72 ? 8.676 10.314 -7.444 1.00 88.69 72 ASN A CA 1
ATOM 543 C C . ASN A 1 72 ? 9.789 9.963 -8.447 1.00 88.69 72 ASN A C 1
ATOM 545 O O . ASN A 1 72 ? 10.069 8.778 -8.634 1.00 88.69 72 ASN A O 1
ATOM 549 N N . PRO A 1 73 ? 10.440 10.963 -9.077 1.00 89.69 73 PRO A N 1
ATOM 550 C CA . PRO A 1 73 ? 11.448 10.718 -10.110 1.00 89.69 73 PRO A CA 1
ATOM 551 C C . PRO A 1 73 ? 12.587 9.786 -9.675 1.00 89.69 73 PRO A C 1
ATOM 553 O O . PRO A 1 73 ? 13.015 8.956 -10.466 1.00 89.69 73 PRO A O 1
ATOM 556 N N . PHE A 1 74 ? 13.019 9.856 -8.412 1.00 89.06 74 PHE A N 1
ATOM 557 C CA . PHE A 1 74 ? 14.108 9.028 -7.883 1.00 89.06 74 PHE A CA 1
ATOM 558 C C . PHE A 1 74 ? 13.720 7.549 -7.743 1.00 89.06 74 PHE A C 1
ATOM 560 O O . PHE A 1 74 ? 14.548 6.664 -7.932 1.00 89.06 74 PHE A O 1
ATOM 567 N N . ILE A 1 75 ? 12.453 7.263 -7.435 1.00 86.69 75 ILE A N 1
ATOM 568 C CA . ILE A 1 75 ? 11.913 5.899 -7.427 1.00 86.69 75 ILE A CA 1
ATOM 569 C C . ILE A 1 75 ? 11.788 5.374 -8.858 1.00 86.69 75 ILE A C 1
ATOM 571 O O . ILE A 1 75 ? 12.119 4.216 -9.109 1.00 86.69 75 ILE A O 1
ATOM 575 N N . LEU A 1 76 ? 11.330 6.212 -9.794 1.00 88.06 76 LEU A N 1
ATOM 576 C CA . LEU A 1 76 ? 11.071 5.804 -11.179 1.00 88.06 76 LEU A CA 1
ATOM 577 C C . LEU A 1 76 ? 12.334 5.407 -11.951 1.00 88.06 76 LEU A C 1
ATOM 579 O O . LEU A 1 76 ? 12.247 4.634 -12.900 1.00 88.06 76 LEU A O 1
ATOM 583 N N . GLU A 1 77 ? 13.511 5.859 -11.513 1.00 90.94 77 GLU A N 1
ATOM 584 C CA . GLU A 1 77 ? 14.793 5.364 -12.030 1.00 90.94 77 GLU A CA 1
ATOM 585 C C . GLU A 1 77 ? 15.008 3.862 -11.766 1.00 90.94 77 GLU A C 1
ATOM 587 O O . GLU A 1 77 ? 15.757 3.213 -12.493 1.00 90.94 77 GLU A O 1
ATOM 592 N N . GLN A 1 78 ? 14.370 3.303 -10.732 1.00 90.56 78 GLN A N 1
ATOM 593 C CA . GLN A 1 78 ? 14.557 1.914 -10.288 1.00 90.56 78 GLN A CA 1
ATOM 594 C C . GLN A 1 78 ? 13.286 1.061 -10.418 1.00 90.56 78 GLN A C 1
ATOM 596 O O . GLN A 1 78 ? 13.354 -0.165 -10.535 1.00 90.56 78 GLN A O 1
ATOM 601 N N . VAL A 1 79 ? 12.114 1.694 -10.380 1.00 92.69 79 VAL A N 1
ATOM 602 C CA . VAL A 1 79 ? 10.803 1.048 -10.427 1.00 92.69 79 VAL A CA 1
ATOM 603 C C . VAL A 1 79 ? 10.059 1.539 -11.671 1.00 92.69 79 VAL A C 1
ATOM 605 O O . VAL A 1 79 ? 9.708 2.715 -11.727 1.00 92.69 79 VAL A O 1
ATOM 608 N N . PRO A 1 80 ? 9.773 0.661 -12.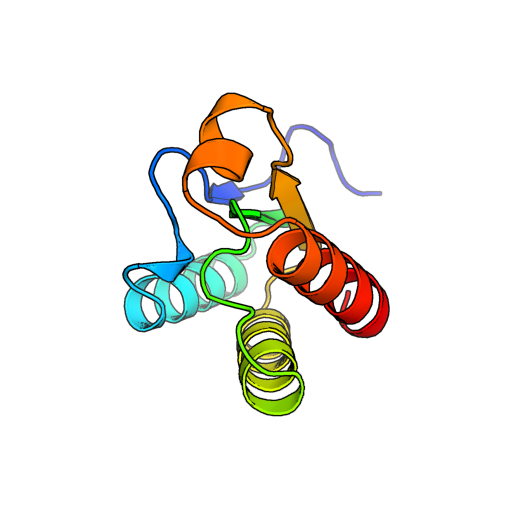653 1.00 94.75 80 PRO A N 1
ATOM 609 C CA . PRO A 1 80 ? 9.000 1.041 -13.833 1.00 94.75 80 PRO A CA 1
ATOM 610 C C . PRO A 1 80 ? 7.647 1.646 -13.446 1.00 94.75 80 PRO A C 1
ATOM 612 O O . PRO A 1 80 ? 6.949 1.099 -12.583 1.00 94.75 80 PRO A O 1
ATOM 615 N N . PHE A 1 81 ? 7.278 2.757 -14.086 1.00 95.19 81 PHE A N 1
ATOM 616 C CA . PHE A 1 81 ? 6.081 3.535 -13.751 1.00 95.19 81 PHE A CA 1
ATOM 617 C C . PHE A 1 81 ? 4.795 2.704 -13.828 1.00 95.19 81 PHE A C 1
ATOM 619 O O . PHE A 1 81 ? 3.892 2.879 -13.012 1.00 95.19 81 PHE A O 1
ATOM 626 N N . GLU A 1 82 ? 4.749 1.716 -14.720 1.00 96.44 82 GLU A N 1
ATOM 627 C CA . GLU A 1 82 ? 3.615 0.809 -14.893 1.00 96.44 82 GLU A CA 1
ATOM 628 C C . GLU A 1 82 ? 3.299 0.029 -13.607 1.00 96.44 82 GLU A C 1
ATOM 630 O O . GLU A 1 82 ? 2.163 -0.393 -13.392 1.00 96.44 82 GLU A O 1
ATOM 635 N N . ARG A 1 83 ? 4.287 -0.186 -12.725 1.00 96.94 83 ARG A N 1
ATOM 636 C CA . ARG A 1 83 ? 4.048 -0.810 -11.413 1.00 96.94 83 ARG A CA 1
ATOM 637 C C . ARG A 1 83 ? 3.314 0.135 -10.475 1.00 96.94 83 ARG A C 1
ATOM 639 O O . ARG A 1 83 ? 2.372 -0.277 -9.804 1.00 96.94 83 ARG A O 1
ATOM 646 N N . THR A 1 84 ? 3.712 1.400 -10.461 1.00 95.12 84 THR A N 1
ATOM 647 C CA . THR A 1 84 ? 3.049 2.459 -9.701 1.00 95.12 84 THR A CA 1
ATOM 648 C C . THR A 1 84 ? 1.617 2.670 -10.203 1.00 95.12 84 THR A C 1
ATOM 650 O O . THR A 1 84 ? 0.693 2.739 -9.393 1.00 95.12 84 THR A O 1
ATOM 653 N N . GLU A 1 85 ? 1.398 2.664 -11.522 1.00 96.88 85 GLU A N 1
ATOM 654 C CA . GLU A 1 85 ? 0.057 2.708 -12.122 1.00 96.88 85 GLU A CA 1
ATOM 655 C C . GLU A 1 85 ? -0.790 1.494 -11.734 1.00 96.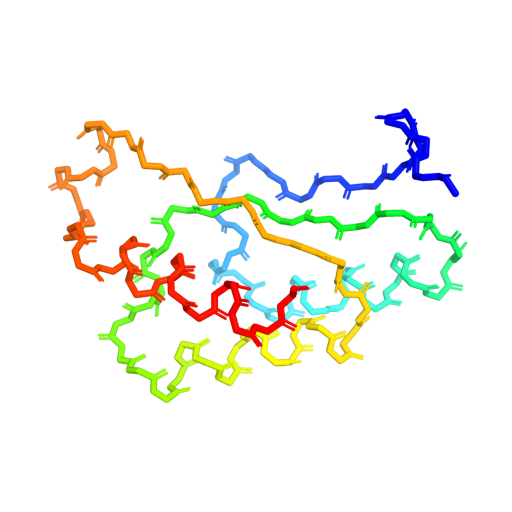88 85 GLU A C 1
ATOM 657 O O . GLU A 1 85 ? -1.941 1.647 -11.322 1.00 96.88 85 GLU A O 1
ATOM 662 N N . ARG A 1 86 ? -0.217 0.285 -11.803 1.00 98.19 86 ARG A N 1
ATOM 663 C CA . ARG A 1 86 ? -0.898 -0.950 -11.399 1.00 98.19 86 ARG A CA 1
ATOM 664 C C . ARG A 1 86 ? -1.296 -0.922 -9.925 1.00 98.19 86 ARG A C 1
ATOM 666 O O . ARG A 1 86 ? -2.433 -1.261 -9.600 1.00 98.19 86 ARG A O 1
ATOM 673 N N . ALA A 1 87 ? -0.389 -0.496 -9.047 1.00 97.88 87 ALA A N 1
ATOM 674 C CA . ALA A 1 87 ? -0.661 -0.354 -7.621 1.00 97.88 87 ALA A CA 1
ATOM 675 C C . ALA A 1 87 ? -1.768 0.680 -7.359 1.00 97.88 87 ALA A C 1
ATOM 677 O O . ALA A 1 87 ? -2.674 0.417 -6.573 1.00 97.88 87 ALA A O 1
ATOM 678 N N . ALA A 1 88 ? -1.752 1.817 -8.064 1.00 97.69 88 ALA A N 1
ATOM 679 C CA . ALA A 1 88 ? -2.793 2.836 -7.955 1.00 97.69 88 ALA A CA 1
ATOM 680 C C . ALA A 1 88 ? -4.156 2.347 -8.471 1.00 97.69 88 ALA A C 1
ATOM 682 O O . ALA A 1 88 ? -5.180 2.645 -7.856 1.00 97.69 88 ALA A O 1
ATOM 683 N N . ARG A 1 89 ? -4.181 1.588 -9.575 1.00 98.44 89 ARG A N 1
ATOM 684 C CA . ARG A 1 89 ? -5.404 1.002 -10.136 1.00 98.44 89 ARG A CA 1
ATOM 685 C C . ARG A 1 89 ? -6.054 0.039 -9.146 1.00 98.44 89 ARG A C 1
ATOM 687 O O . ARG A 1 89 ? -7.191 0.267 -8.752 1.00 98.44 89 ARG A O 1
ATOM 694 N N . PHE A 1 90 ? -5.321 -0.977 -8.685 1.00 98.56 90 PHE A N 1
ATOM 695 C CA . PHE A 1 90 ? -5.875 -1.946 -7.735 1.00 98.56 90 PHE A CA 1
ATOM 696 C C . PHE A 1 90 ? -6.118 -1.353 -6.346 1.00 98.56 90 PHE A C 1
ATOM 698 O O . PHE A 1 90 ? -7.050 -1.777 -5.673 1.00 98.56 90 PHE A O 1
ATOM 705 N N . GLY A 1 91 ? -5.347 -0.342 -5.933 1.00 97.75 91 GLY A N 1
ATOM 706 C CA . GLY A 1 91 ? -5.611 0.414 -4.709 1.00 97.75 91 GLY A CA 1
ATOM 707 C C . GLY A 1 91 ? -7.021 1.000 -4.691 1.00 97.75 91 GLY A C 1
ATOM 708 O O . GLY A 1 91 ? -7.743 0.783 -3.728 1.00 97.75 91 GLY A O 1
ATOM 709 N N . ARG A 1 92 ? -7.444 1.645 -5.787 1.00 97.44 92 ARG A N 1
ATOM 710 C CA . ARG A 1 92 ? -8.806 2.201 -5.929 1.00 97.44 92 ARG A CA 1
ATOM 711 C C . ARG A 1 92 ? -9.905 1.146 -6.039 1.00 97.44 92 ARG A C 1
ATOM 713 O O . ARG A 1 92 ? -11.065 1.454 -5.806 1.00 97.44 92 ARG A O 1
ATOM 720 N N . GLU A 1 93 ? -9.574 -0.058 -6.499 1.00 97.88 93 GLU A N 1
ATOM 721 C CA . GLU A 1 93 ? -10.544 -1.154 -6.598 1.00 97.88 93 GLU A CA 1
ATOM 722 C C . GLU A 1 93 ? -10.775 -1.850 -5.250 1.00 97.88 93 GLU A C 1
ATOM 724 O O . GLU A 1 93 ? -11.829 -2.450 -5.044 1.00 97.88 93 GLU A O 1
ATOM 729 N N . VAL A 1 94 ? -9.779 -1.826 -4.359 1.00 98.19 94 VAL A N 1
ATOM 730 C CA . VAL A 1 94 ? -9.787 -2.583 -3.100 1.00 98.19 94 VAL A CA 1
ATOM 731 C C . VAL A 1 94 ? -10.203 -1.734 -1.895 1.00 98.19 94 VAL A C 1
ATOM 733 O O . VAL A 1 94 ? -10.890 -2.276 -1.025 1.00 98.19 94 VAL A O 1
ATOM 736 N N . PHE A 1 95 ? -9.796 -0.460 -1.845 1.00 95.38 95 PHE A N 1
ATOM 737 C CA . PHE A 1 95 ? -10.060 0.492 -0.755 1.00 95.38 95 PHE A CA 1
ATOM 738 C C . PHE A 1 95 ? -10.978 1.621 -1.230 1.00 95.38 95 PHE A C 1
ATOM 740 O O . PHE A 1 95 ? -11.910 1.971 -0.472 1.00 95.38 95 PHE A O 1
#

pLDDT: mean 93.53, std 10.34, range [46.41, 98.81]